Protein AF-A0A661MV92-F1 (afdb_monomer)

Sequence (124 aa):
MSAIFQAICKQPRMYVQDASYAAVSAFIYGYDLALDGGPLVGFWEWLIVREMEETNLPWWLLLRRQVHEDTDLSTVPTVEQDRELVAALGAALKSYGDARGAHGLDRIYYEYHCWRHALQESSA

Solvent-accessible surface area (backbone atoms only — not comparable to full-atom values): 7118 Å² total; per-residue (Å²): 99,62,68,64,57,51,47,36,44,74,44,32,70,82,77,34,95,52,64,41,37,68,50,51,50,51,51,53,52,52,55,25,55,76,52,78,33,61,82,53,66,62,50,53,48,50,51,34,60,74,68,72,54,93,71,89,62,55,57,73,58,45,53,49,43,73,77,36,74,94,58,68,81,86,58,82,72,50,76,66,52,19,52,52,49,28,48,49,49,32,52,50,52,48,52,50,24,52,49,40,70,75,54,40,66,66,49,42,53,47,52,33,52,52,54,56,50,52,54,54,65,76,73,110

Structure (mmCIF, N/CA/C/O backbone):
data_AF-A0A661MV92-F1
#
_entry.id   AF-A0A661MV92-F1
#
loop_
_atom_site.group_PDB
_atom_site.id
_atom_site.type_symbol
_atom_site.label_atom_id
_atom_site.label_alt_id
_atom_site.label_comp_id
_atom_site.label_asym_id
_atom_site.label_entity_id
_atom_site.label_seq_id
_atom_site.pdbx_PDB_ins_code
_atom_site.Cartn_x
_atom_site.Cartn_y
_atom_site.Cartn_z
_atom_site.occupancy
_atom_site.B_iso_or_equiv
_atom_site.auth_seq_id
_atom_site.auth_comp_id
_atom_site.auth_asym_id
_atom_site.auth_atom_id
_atom_site.pdbx_PDB_model_num
ATOM 1 N N . MET A 1 1 ? -4.742 -5.077 -11.379 1.00 74.31 1 MET A N 1
ATOM 2 C CA . MET A 1 1 ? -4.795 -5.136 -9.898 1.00 74.31 1 MET A CA 1
ATOM 3 C C . MET A 1 1 ? -5.782 -6.204 -9.464 1.00 74.31 1 MET A C 1
ATOM 5 O O . MET A 1 1 ? -6.796 -6.346 -10.138 1.00 74.31 1 MET A O 1
ATOM 9 N N . SER A 1 2 ? -5.517 -6.938 -8.379 1.00 78.56 2 SER A N 1
ATOM 10 C CA . SER A 1 2 ? -6.465 -7.946 -7.887 1.00 78.56 2 SER A CA 1
ATOM 11 C C . SER A 1 2 ? -7.785 -7.293 -7.466 1.00 78.56 2 SER A C 1
ATOM 13 O O . SER A 1 2 ? -7.793 -6.359 -6.661 1.00 78.56 2 SER A O 1
ATOM 15 N N . ALA A 1 3 ? -8.908 -7.784 -7.997 1.00 86.06 3 ALA A N 1
ATOM 16 C CA . ALA A 1 3 ? -10.239 -7.269 -7.670 1.00 86.06 3 ALA A CA 1
ATOM 17 C C . ALA A 1 3 ? -10.555 -7.387 -6.167 1.00 86.06 3 ALA A C 1
ATOM 19 O O . ALA A 1 3 ? -11.291 -6.560 -5.629 1.00 86.06 3 ALA A O 1
ATOM 20 N N . ILE A 1 4 ? -9.941 -8.360 -5.480 1.00 90.19 4 ILE A N 1
ATOM 21 C CA . ILE A 1 4 ? -10.124 -8.576 -4.042 1.00 90.19 4 ILE A CA 1
ATOM 22 C C . ILE A 1 4 ? -9.629 -7.387 -3.212 1.00 90.19 4 ILE A C 1
ATOM 24 O O . ILE A 1 4 ? -10.285 -7.006 -2.249 1.00 90.19 4 ILE A O 1
ATOM 28 N N . PHE A 1 5 ? -8.536 -6.738 -3.625 1.00 92.94 5 PHE A N 1
ATOM 29 C CA . PHE A 1 5 ? -7.964 -5.597 -2.909 1.00 92.94 5 PHE A CA 1
ATOM 30 C C . PHE A 1 5 ? -8.867 -4.366 -2.988 1.00 92.94 5 PHE A C 1
ATOM 32 O O . PHE A 1 5 ? -9.070 -3.655 -2.011 1.00 92.94 5 PHE A O 1
ATOM 39 N N . GLN A 1 6 ? -9.492 -4.148 -4.143 1.00 92.56 6 GLN A N 1
ATOM 40 C CA . GLN A 1 6 ? -10.488 -3.089 -4.288 1.00 92.56 6 GLN A CA 1
ATOM 41 C C . GLN A 1 6 ? -11.757 -3.396 -3.487 1.00 92.56 6 GLN A C 1
ATOM 43 O O . GLN A 1 6 ? -12.369 -2.490 -2.922 1.00 92.56 6 GLN A O 1
ATOM 48 N N . ALA A 1 7 ? -12.161 -4.665 -3.427 1.00 94.00 7 ALA A N 1
ATOM 49 C CA . ALA A 1 7 ? -13.349 -5.071 -2.693 1.00 94.00 7 ALA A CA 1
ATOM 50 C C . ALA A 1 7 ? -13.169 -4.933 -1.173 1.00 94.00 7 ALA A C 1
ATOM 52 O O . ALA A 1 7 ? -14.064 -4.398 -0.516 1.00 94.00 7 ALA A O 1
ATOM 53 N N . ILE A 1 8 ? -12.013 -5.328 -0.623 1.00 95.69 8 ILE A N 1
ATOM 54 C CA . ILE A 1 8 ? -11.733 -5.166 0.809 1.00 95.69 8 ILE A CA 1
ATOM 55 C C . ILE A 1 8 ? -11.636 -3.693 1.210 1.00 95.69 8 ILE A C 1
ATOM 57 O O . ILE A 1 8 ? -12.210 -3.329 2.227 1.00 95.69 8 ILE A O 1
ATOM 61 N N . CYS A 1 9 ? -11.028 -2.816 0.404 1.00 96.12 9 CYS A N 1
ATOM 62 C CA . CYS A 1 9 ? -11.003 -1.382 0.719 1.00 96.12 9 CYS A CA 1
ATOM 63 C C . CYS A 1 9 ? -12.403 -0.743 0.675 1.00 96.12 9 CYS A C 1
ATOM 65 O O . CYS A 1 9 ? -12.679 0.191 1.421 1.00 96.12 9 CYS A O 1
ATOM 67 N N . LYS A 1 10 ? -13.310 -1.243 -0.175 1.00 95.38 10 LYS A N 1
ATOM 68 C CA . LYS A 1 10 ? -14.694 -0.742 -0.254 1.00 95.38 10 LYS A CA 1
ATOM 69 C C . LYS A 1 10 ? -15.584 -1.256 0.874 1.00 95.38 10 LYS A C 1
ATOM 71 O O . LYS A 1 10 ? -16.461 -0.528 1.332 1.00 95.38 10 LYS A O 1
ATOM 76 N N . GLN A 1 11 ? -15.415 -2.513 1.280 1.00 95.31 11 GLN A N 1
ATOM 77 C CA . GLN A 1 11 ? -16.250 -3.160 2.295 1.00 95.31 11 GLN A CA 1
ATOM 78 C C . GLN A 1 11 ? -15.405 -4.034 3.242 1.00 95.31 11 GLN A C 1
ATOM 80 O O . GLN A 1 11 ? -15.546 -5.260 3.226 1.00 95.31 11 GLN A O 1
ATOM 85 N N . PRO A 1 12 ? -14.562 -3.433 4.108 1.00 95.50 12 PRO A N 1
ATOM 86 C CA . PRO A 1 12 ? -13.608 -4.180 4.935 1.00 95.50 12 PRO A CA 1
ATOM 87 C C . PRO A 1 12 ? -14.256 -5.265 5.792 1.00 95.50 12 PRO A C 1
ATOM 89 O O . PRO A 1 12 ? -13.766 -6.389 5.851 1.00 95.50 12 PRO A O 1
ATOM 92 N N . ARG A 1 13 ? -15.423 -4.963 6.378 1.00 95.38 13 ARG A N 1
ATOM 93 C CA . ARG A 1 13 ? -16.146 -5.858 7.299 1.00 95.38 13 ARG A CA 1
ATOM 94 C C . ARG A 1 13 ? -16.619 -7.177 6.681 1.00 95.38 13 ARG A C 1
ATOM 96 O O . ARG A 1 13 ? 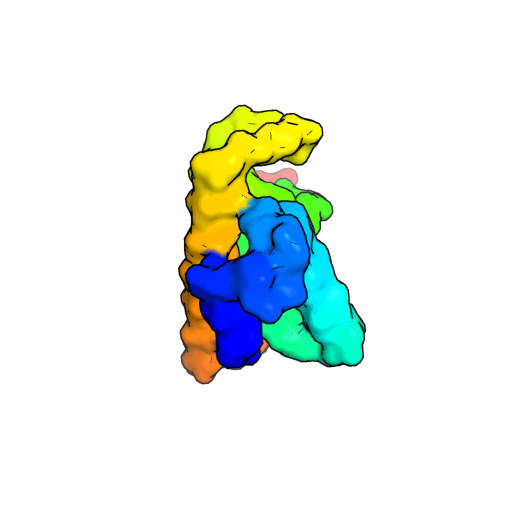-17.025 -8.062 7.425 1.00 95.38 13 ARG A O 1
ATOM 103 N N . MET A 1 14 ? -16.592 -7.321 5.354 1.00 95.69 14 MET A N 1
ATOM 104 C CA . MET A 1 14 ? -16.871 -8.610 4.706 1.00 95.69 14 MET A CA 1
ATOM 105 C C . MET A 1 14 ? -15.664 -9.556 4.692 1.00 95.69 14 MET A C 1
ATOM 107 O O . MET A 1 14 ? -15.843 -10.754 4.500 1.00 95.69 14 MET A O 1
ATOM 111 N N . TYR A 1 15 ? -14.452 -9.027 4.863 1.00 94.88 15 TYR A N 1
ATOM 112 C CA . TYR A 1 15 ? -13.197 -9.772 4.719 1.00 94.88 15 TYR A CA 1
ATOM 113 C C . TYR A 1 15 ? -12.420 -9.855 6.033 1.00 94.88 15 TYR A C 1
ATOM 115 O O . TYR A 1 15 ? -11.752 -10.852 6.292 1.00 94.88 15 TYR A O 1
ATOM 123 N N . VAL A 1 16 ? -12.512 -8.815 6.863 1.00 95.75 16 VAL A N 1
ATOM 124 C CA . VAL A 1 16 ? -11.818 -8.698 8.146 1.00 95.75 16 VAL A CA 1
ATOM 125 C C . VAL A 1 16 ? -12.797 -8.304 9.248 1.00 95.75 16 VAL A C 1
ATOM 127 O O . VAL A 1 16 ? -13.736 -7.539 9.030 1.00 95.75 16 VAL A O 1
ATOM 130 N N . GLN A 1 17 ? -12.589 -8.848 10.448 1.00 93.12 17 GLN A N 1
ATOM 131 C C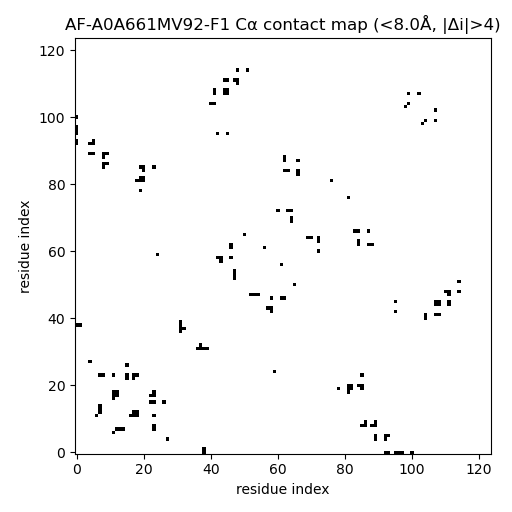A . GLN A 1 17 ? -13.448 -8.575 11.605 1.00 93.12 17 GLN A CA 1
ATOM 132 C C . GLN A 1 17 ? -13.296 -7.129 12.100 1.00 93.12 17 GLN A C 1
ATOM 134 O O . GLN A 1 17 ? -14.282 -6.489 12.476 1.00 93.12 17 GLN A O 1
ATOM 139 N N . ASP A 1 18 ? -12.064 -6.623 12.075 1.00 93.69 18 ASP A N 1
ATOM 140 C CA . ASP A 1 18 ? -11.728 -5.234 12.352 1.00 93.69 18 ASP A CA 1
ATOM 141 C C . ASP A 1 18 ? -11.526 -4.483 11.030 1.00 93.69 18 ASP A C 1
ATOM 143 O O . ASP A 1 18 ? -10.779 -4.929 10.164 1.00 93.69 18 ASP A O 1
ATOM 147 N N . ALA A 1 19 ? -12.221 -3.357 10.871 1.00 94.38 19 ALA A N 1
ATOM 148 C CA . ALA A 1 19 ? -12.164 -2.523 9.673 1.00 94.38 19 ALA A CA 1
ATOM 149 C C . ALA A 1 19 ? -11.092 -1.423 9.760 1.00 94.38 19 ALA A C 1
ATOM 151 O O . ALA A 1 19 ? -11.104 -0.515 8.929 1.00 94.38 19 ALA A O 1
ATOM 152 N N . SER A 1 20 ? -10.213 -1.486 10.764 1.00 96.44 20 SER A N 1
ATOM 153 C CA . SER A 1 20 ? -9.074 -0.582 10.901 1.00 96.44 20 SER A CA 1
ATOM 154 C C . SER A 1 20 ? -8.119 -0.682 9.713 1.00 96.44 20 SER A C 1
ATOM 156 O O . SER A 1 20 ? -8.000 -1.717 9.044 1.00 96.44 20 SER A O 1
ATOM 158 N N . TYR A 1 21 ? -7.382 0.399 9.469 1.00 96.88 21 TYR A N 1
ATOM 159 C CA . TYR A 1 21 ? -6.373 0.436 8.421 1.00 96.88 21 TYR A CA 1
ATOM 160 C C . TYR A 1 21 ? -5.283 -0.618 8.639 1.00 96.88 21 TYR A C 1
ATOM 162 O O . TYR A 1 21 ? -4.827 -1.252 7.684 1.00 96.88 21 TYR A O 1
ATOM 170 N N . ALA A 1 22 ? -4.907 -0.849 9.899 1.00 95.88 22 ALA A N 1
ATOM 171 C CA . ALA A 1 22 ? -3.945 -1.877 10.272 1.00 95.88 22 ALA A CA 1
ATOM 172 C C . ALA A 1 22 ? -4.429 -3.280 9.871 1.00 95.88 22 ALA A C 1
ATOM 174 O O . ALA A 1 22 ? -3.682 -4.020 9.228 1.00 95.88 22 ALA A O 1
ATOM 175 N N . ALA A 1 23 ? -5.681 -3.631 10.183 1.00 96.88 23 ALA A N 1
ATOM 176 C CA . ALA A 1 23 ? -6.246 -4.937 9.851 1.00 96.88 23 ALA A CA 1
ATOM 177 C C . ALA A 1 23 ? -6.366 -5.155 8.332 1.00 96.88 23 ALA A C 1
ATOM 179 O O . ALA A 1 23 ? -5.988 -6.213 7.824 1.00 96.88 23 ALA A O 1
ATOM 180 N N . VAL A 1 24 ? -6.829 -4.142 7.590 1.00 97.44 24 VAL A N 1
ATOM 181 C CA . VAL A 1 24 ? -6.932 -4.204 6.121 1.00 97.44 24 VAL A CA 1
ATOM 182 C C . VAL A 1 24 ? -5.551 -4.329 5.472 1.00 97.44 24 VAL A C 1
ATOM 184 O O . VAL A 1 24 ? -5.358 -5.176 4.598 1.00 97.44 24 VAL A O 1
ATOM 187 N N . SER A 1 25 ? -4.577 -3.531 5.916 1.00 96.94 25 SER A N 1
ATOM 188 C CA . SER A 1 25 ? -3.212 -3.569 5.380 1.00 96.94 25 SER A CA 1
ATOM 189 C C . SER A 1 25 ? -2.531 -4.904 5.668 1.00 96.94 25 SER A C 1
ATOM 191 O O . SER A 1 25 ? -1.909 -5.474 4.775 1.00 96.94 25 SER A O 1
ATOM 193 N N . ALA A 1 26 ? -2.703 -5.441 6.880 1.00 96.12 26 ALA A N 1
ATOM 194 C CA . ALA A 1 26 ? -2.177 -6.7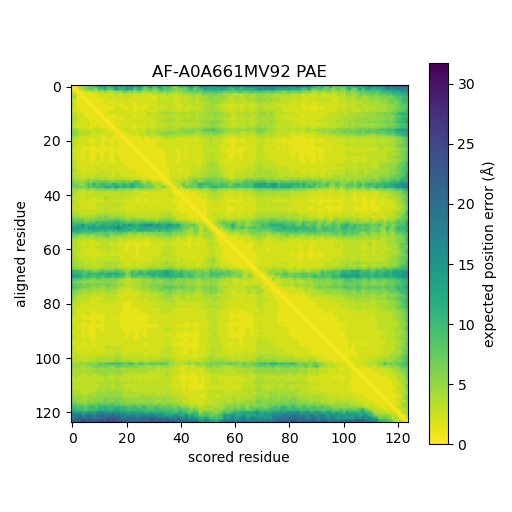49 7.258 1.00 96.12 26 ALA A CA 1
ATOM 195 C C . ALA A 1 26 ? -2.787 -7.879 6.416 1.00 96.12 26 ALA A C 1
ATOM 197 O O . ALA A 1 26 ? -2.058 -8.758 5.960 1.00 96.12 26 ALA A O 1
ATOM 198 N N . PHE A 1 27 ? -4.100 -7.838 6.156 1.00 95.81 27 PHE A N 1
ATOM 199 C CA . PHE A 1 27 ? -4.757 -8.809 5.279 1.00 95.81 27 PHE A CA 1
ATOM 200 C C . PHE A 1 27 ? -4.181 -8.768 3.861 1.00 95.81 27 PHE A C 1
ATOM 202 O O . PHE A 1 27 ? -3.816 -9.805 3.310 1.00 95.81 27 PHE A O 1
ATOM 209 N N . ILE A 1 28 ? -4.077 -7.573 3.274 1.00 95.94 28 ILE A N 1
ATOM 210 C CA . ILE A 1 28 ? -3.551 -7.389 1.916 1.00 95.94 28 ILE A CA 1
ATOM 211 C C . ILE A 1 28 ? -2.093 -7.846 1.839 1.00 95.94 28 ILE A C 1
ATOM 213 O O . ILE A 1 28 ? -1.740 -8.585 0.924 1.00 95.94 28 ILE A O 1
ATOM 217 N N . TYR A 1 29 ? -1.265 -7.454 2.810 1.00 94.62 29 TYR A N 1
ATOM 218 C CA . TYR A 1 29 ? 0.138 -7.850 2.871 1.00 94.62 29 TYR A CA 1
ATOM 219 C C . TYR A 1 29 ? 0.304 -9.366 3.021 1.00 94.62 29 TYR A C 1
ATOM 221 O O . TYR A 1 29 ? 1.096 -9.968 2.305 1.00 94.62 29 TYR A O 1
ATOM 229 N N . GLY A 1 30 ? -0.477 -10.003 3.898 1.00 94.25 30 GLY A N 1
ATOM 230 C CA . GLY A 1 30 ? -0.452 -11.456 4.067 1.00 94.25 30 GLY A CA 1
ATOM 231 C C . GLY A 1 30 ? -0.910 -12.204 2.813 1.00 94.25 30 GLY A C 1
ATOM 232 O O . GLY A 1 30 ? -0.301 -13.203 2.437 1.00 94.25 30 GLY A O 1
ATOM 233 N N . TYR A 1 31 ? -1.946 -11.702 2.135 1.00 93.12 31 TYR A N 1
ATOM 234 C CA . TYR A 1 31 ? -2.413 -12.257 0.864 1.00 93.12 31 TYR A CA 1
ATOM 235 C C . TYR A 1 31 ? -1.347 -12.142 -0.231 1.00 93.12 31 TYR A C 1
ATOM 237 O O . TYR A 1 31 ? -1.122 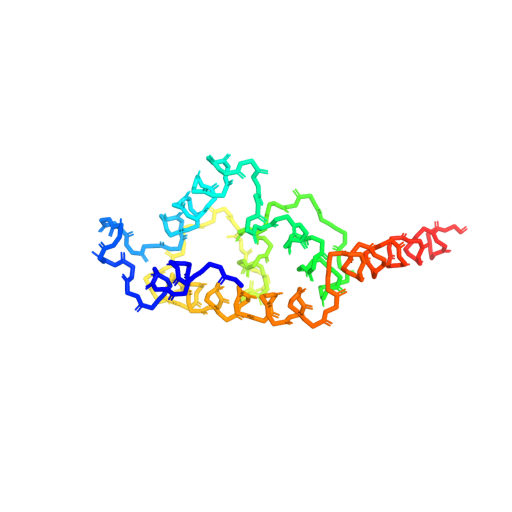-13.088 -0.979 1.00 93.12 31 TYR A O 1
ATOM 245 N N . ASP A 1 32 ? -0.689 -10.988 -0.323 1.00 92.81 32 ASP A N 1
ATOM 246 C CA . ASP A 1 32 ? 0.390 -10.746 -1.276 1.00 92.81 32 ASP A CA 1
ATOM 247 C C . ASP A 1 32 ? 1.601 -11.648 -1.006 1.00 92.81 32 ASP A C 1
ATOM 249 O O . ASP A 1 32 ? 2.100 -12.302 -1.920 1.00 92.81 32 ASP A O 1
ATOM 253 N N . LEU A 1 33 ? 2.000 -11.780 0.262 1.00 91.19 33 LEU A N 1
ATOM 254 C CA . LEU A 1 33 ? 3.078 -12.671 0.686 1.00 91.19 33 LEU A CA 1
ATOM 255 C C . LEU A 1 33 ? 2.777 -14.139 0.354 1.00 91.19 33 LEU A C 1
ATOM 257 O O . LEU A 1 33 ? 3.659 -14.853 -0.109 1.00 91.19 33 LEU A O 1
ATOM 261 N N . ALA A 1 34 ? 1.531 -14.584 0.538 1.00 92.19 34 ALA A N 1
ATOM 262 C CA . ALA A 1 34 ? 1.107 -15.940 0.185 1.00 92.19 34 ALA A CA 1
ATOM 263 C C . ALA A 1 34 ? 1.149 -16.224 -1.332 1.00 92.19 34 ALA A C 1
ATOM 265 O O . ALA A 1 34 ? 1.079 -17.383 -1.737 1.00 92.19 34 ALA A O 1
ATOM 266 N N . LEU A 1 35 ? 1.251 -15.181 -2.162 1.00 90.19 35 LEU A N 1
ATOM 267 C CA . LEU A 1 35 ? 1.390 -15.257 -3.617 1.00 90.19 35 LEU A CA 1
ATOM 268 C C . LEU A 1 35 ? 2.803 -14.882 -4.094 1.00 90.19 35 LEU A C 1
ATOM 270 O O . LEU A 1 35 ? 2.960 -14.450 -5.238 1.00 90.19 35 LEU A O 1
ATOM 274 N N . ASP A 1 36 ? 3.809 -14.989 -3.222 1.00 87.19 36 ASP A N 1
ATOM 275 C CA . ASP A 1 36 ? 5.197 -14.597 -3.495 1.00 87.19 36 ASP A CA 1
ATOM 276 C C . ASP A 1 36 ? 5.317 -13.147 -4.018 1.00 87.19 36 ASP A C 1
ATOM 278 O O . ASP A 1 36 ? 6.070 -12.840 -4.943 1.00 87.19 36 ASP A O 1
ATOM 282 N N . GLY A 1 37 ? 4.528 -12.235 -3.439 1.00 75.88 37 GLY A N 1
ATOM 283 C CA . GLY A 1 37 ? 4.534 -10.799 -3.733 1.00 75.88 37 GLY A CA 1
ATOM 284 C C . GLY A 1 37 ? 3.741 -10.374 -4.976 1.00 75.88 37 GLY A C 1
ATOM 285 O O . GLY A 1 37 ? 3.646 -9.184 -5.270 1.00 75.88 37 GLY A O 1
ATOM 286 N N . GLY A 1 38 ? 3.195 -11.322 -5.749 1.00 85.81 38 GLY A N 1
ATOM 287 C CA . GLY A 1 38 ? 2.732 -11.116 -7.129 1.00 85.81 38 GLY A CA 1
ATOM 288 C C . GLY A 1 38 ? 1.956 -9.810 -7.404 1.00 85.81 38 GLY A C 1
ATOM 289 O O . GLY A 1 38 ? 2.382 -9.011 -8.257 1.00 85.81 38 GLY A O 1
ATOM 290 N N . PRO A 1 39 ? 0.806 -9.573 -6.746 1.00 86.88 39 PRO A N 1
ATOM 291 C CA . PRO A 1 39 ? -0.012 -8.379 -6.960 1.00 86.88 39 PRO A CA 1
ATOM 292 C C . PRO A 1 39 ? 0.628 -7.039 -6.566 1.00 86.88 39 PRO A C 1
ATOM 294 O O . PRO A 1 39 ? 0.309 -6.043 -7.220 1.00 86.88 39 PRO A O 1
ATOM 297 N N . LEU A 1 40 ? 1.500 -6.994 -5.553 1.00 94.00 40 LEU A N 1
ATOM 298 C CA . LEU A 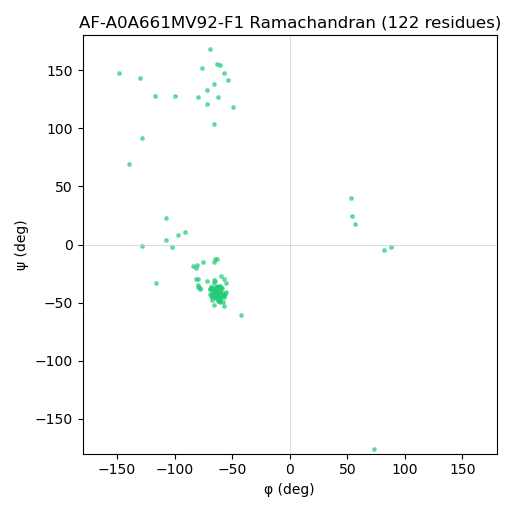1 40 ? 2.131 -5.762 -5.059 1.00 94.00 40 LEU A CA 1
ATOM 299 C C . LEU A 1 40 ? 3.620 -5.619 -5.407 1.00 94.00 40 LEU A C 1
ATOM 301 O O . LEU A 1 40 ? 4.218 -4.620 -5.012 1.00 94.00 40 LEU A O 1
ATOM 305 N N . VAL A 1 41 ? 4.223 -6.533 -6.178 1.00 94.38 41 VAL A N 1
ATOM 306 C CA . VAL A 1 41 ? 5.597 -6.361 -6.700 1.00 94.38 41 VAL A CA 1
ATOM 307 C C . VAL A 1 41 ? 5.757 -4.981 -7.351 1.00 94.38 41 VAL A C 1
ATOM 309 O O . VAL A 1 41 ? 5.089 -4.695 -8.340 1.00 94.38 41 VAL A O 1
ATOM 312 N N . GLY A 1 42 ? 6.639 -4.122 -6.839 1.00 94.19 42 GLY A N 1
ATOM 313 C CA . GLY A 1 42 ? 6.850 -2.769 -7.373 1.00 94.19 42 GLY A CA 1
ATOM 314 C C . GLY A 1 42 ? 5.933 -1.686 -6.782 1.00 94.19 42 GLY A C 1
ATOM 315 O O . GLY A 1 42 ? 6.027 -0.526 -7.174 1.00 94.19 42 GLY A O 1
ATOM 316 N N . PHE A 1 43 ? 5.006 -2.027 -5.879 1.00 95.31 43 PHE A N 1
ATOM 317 C CA . PHE A 1 43 ? 4.081 -1.049 -5.292 1.00 95.31 43 PHE A CA 1
ATOM 318 C C . PHE A 1 43 ? 4.797 -0.041 -4.389 1.00 95.31 43 PHE A C 1
ATOM 320 O O . PHE A 1 43 ? 4.465 1.142 -4.399 1.00 95.31 43 PHE A O 1
ATOM 327 N N . TRP A 1 44 ? 5.789 -0.498 -3.623 1.00 94.44 44 TRP A N 1
ATOM 328 C CA . TRP A 1 44 ? 6.558 0.364 -2.728 1.00 94.44 44 TRP A CA 1
ATOM 329 C C . TRP A 1 44 ? 7.413 1.364 -3.512 1.00 94.44 44 TRP A C 1
ATOM 331 O O . TRP A 1 44 ? 7.375 2.558 -3.230 1.00 94.44 44 TRP A O 1
ATOM 341 N N . GLU A 1 45 ? 8.099 0.902 -4.555 1.00 94.69 45 GLU A N 1
ATOM 342 C CA . GLU A 1 45 ? 8.886 1.731 -5.468 1.00 94.69 45 GLU A CA 1
ATOM 343 C C . GLU A 1 45 ? 8.000 2.779 -6.146 1.00 94.69 45 GLU A C 1
ATOM 345 O O . GLU A 1 45 ? 8.352 3.957 -6.211 1.00 94.69 45 GLU A O 1
ATOM 350 N N . TRP A 1 46 ? 6.810 2.361 -6.586 1.00 95.12 46 TRP A N 1
ATOM 351 C CA . TRP A 1 46 ? 5.816 3.256 -7.166 1.00 95.12 46 TRP A CA 1
ATOM 352 C C . TRP A 1 46 ? 5.315 4.317 -6.173 1.00 95.12 46 TRP A C 1
ATOM 354 O O . TRP A 1 46 ? 5.096 5.460 -6.573 1.00 95.12 46 TRP A O 1
ATOM 364 N N . LEU A 1 47 ? 5.143 3.976 -4.890 1.00 94.06 47 LEU A N 1
ATOM 365 C CA . LEU A 1 47 ? 4.776 4.952 -3.858 1.00 94.06 47 LEU A CA 1
ATOM 366 C C . LEU A 1 47 ? 5.911 5.947 -3.590 1.00 94.06 47 LEU A C 1
ATOM 368 O O . LEU A 1 47 ? 5.654 7.145 -3.515 1.00 94.06 47 LEU A O 1
ATOM 372 N N . ILE A 1 48 ? 7.154 5.477 -3.482 1.00 91.69 48 ILE A N 1
ATOM 373 C CA . ILE A 1 48 ? 8.306 6.324 -3.139 1.00 91.69 48 ILE A CA 1
ATOM 374 C C . ILE A 1 48 ? 8.604 7.378 -4.192 1.00 91.69 48 ILE A C 1
ATOM 376 O O . ILE A 1 48 ? 8.807 8.539 -3.847 1.00 91.69 48 ILE A O 1
ATOM 380 N N . VAL A 1 49 ? 8.608 7.001 -5.473 1.00 90.88 49 VAL A N 1
ATOM 381 C CA . VAL A 1 49 ? 8.906 7.947 -6.562 1.00 90.88 49 VAL A CA 1
ATOM 382 C C . VAL A 1 49 ? 7.949 9.143 -6.540 1.00 90.88 49 VAL A C 1
ATOM 384 O O . VAL A 1 49 ? 8.323 10.245 -6.932 1.00 90.88 49 VAL A O 1
ATOM 387 N N . ARG A 1 50 ? 6.722 8.941 -6.053 1.00 84.94 50 ARG A N 1
ATOM 388 C CA . ARG A 1 50 ? 5.697 9.986 -5.967 1.00 84.94 50 ARG A CA 1
ATOM 389 C C . ARG A 1 50 ? 5.886 10.918 -4.773 1.00 84.94 50 ARG A C 1
ATOM 391 O O . ARG A 1 50 ? 5.533 12.084 -4.892 1.00 84.94 50 ARG A O 1
ATOM 398 N N . GLU A 1 51 ? 6.465 10.429 -3.681 1.00 79.19 51 GLU A N 1
ATOM 399 C CA . GLU A 1 51 ? 6.826 11.254 -2.516 1.00 79.19 51 GLU A CA 1
ATOM 400 C C . GLU A 1 51 ? 8.172 11.945 -2.677 1.00 79.19 51 GLU A C 1
ATOM 402 O O . GLU A 1 51 ? 8.471 12.893 -1.961 1.00 79.19 51 GLU A O 1
ATOM 407 N N . MET A 1 52 ? 9.000 11.457 -3.603 1.00 77.44 52 MET A N 1
ATOM 408 C CA . MET A 1 52 ? 10.377 11.905 -3.791 1.00 77.44 52 MET A CA 1
ATOM 409 C C . MET A 1 52 ? 11.223 11.843 -2.508 1.00 77.44 52 MET A C 1
ATOM 411 O O . MET A 1 52 ? 12.229 12.540 -2.401 1.00 77.44 52 MET A O 1
ATOM 415 N N . GLU A 1 53 ? 10.858 10.984 -1.555 1.00 76.56 53 GLU A N 1
ATOM 416 C CA . GLU A 1 53 ? 11.500 10.910 -0.245 1.00 76.56 53 GLU A CA 1
ATOM 417 C C . GLU A 1 53 ? 12.171 9.550 -0.032 1.00 76.56 53 GLU A C 1
ATOM 419 O O . GLU A 1 53 ? 11.548 8.495 -0.184 1.00 76.56 53 GLU A O 1
ATOM 424 N N . GLU A 1 54 ? 13.452 9.566 0.344 1.00 79.44 54 GLU A N 1
ATOM 425 C CA . GLU A 1 54 ? 14.140 8.349 0.760 1.00 79.44 54 GLU A CA 1
ATOM 426 C C . GLU A 1 54 ? 13.632 7.912 2.132 1.00 79.44 54 GLU A C 1
ATOM 428 O O . GLU A 1 54 ? 13.714 8.637 3.121 1.00 79.44 54 GLU A O 1
ATOM 433 N N . THR A 1 55 ? 13.085 6.703 2.191 1.00 86.12 55 THR A N 1
ATOM 434 C CA . THR A 1 55 ? 12.541 6.152 3.424 1.00 86.1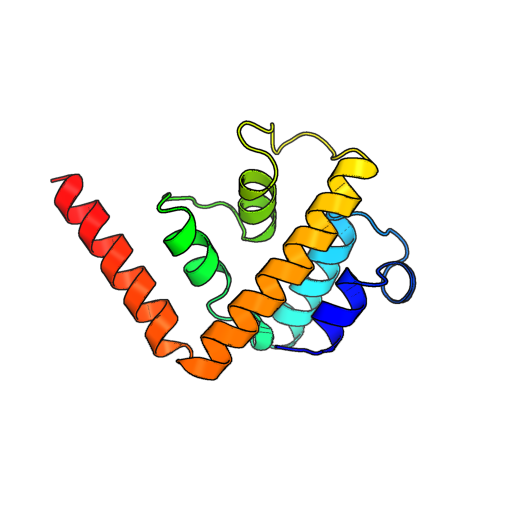2 55 THR A CA 1
ATOM 435 C C . THR A 1 55 ? 12.702 4.640 3.456 1.00 86.12 55 THR A C 1
ATOM 437 O O . THR A 1 55 ? 12.652 3.971 2.427 1.00 86.12 55 THR A O 1
ATOM 440 N N . ASN A 1 56 ? 12.899 4.087 4.651 1.00 86.81 56 ASN A N 1
ATOM 441 C CA . ASN A 1 56 ? 12.876 2.645 4.904 1.00 86.81 56 ASN A CA 1
ATOM 442 C C . ASN A 1 56 ? 11.510 2.175 5.430 1.00 86.81 56 ASN A C 1
ATOM 444 O O . ASN A 1 56 ? 11.373 1.028 5.861 1.00 86.81 56 ASN A O 1
ATOM 448 N N . LEU A 1 57 ? 10.509 3.060 5.433 1.00 91.38 57 LEU A N 1
ATOM 449 C CA . LEU A 1 57 ? 9.179 2.727 5.909 1.00 91.38 57 LEU A CA 1
ATOM 450 C C . LEU A 1 57 ? 8.533 1.674 4.998 1.00 91.38 57 LEU A C 1
ATOM 452 O O . LEU A 1 57 ? 8.608 1.781 3.768 1.00 91.38 57 LEU A O 1
ATOM 456 N N . PRO A 1 58 ? 7.841 0.676 5.572 1.00 92.31 58 PRO A N 1
ATOM 457 C CA . PRO A 1 58 ? 7.010 -0.221 4.786 1.00 92.31 58 PRO A CA 1
ATOM 458 C C . PRO A 1 58 ? 5.870 0.561 4.123 1.00 92.31 58 PRO A C 1
ATOM 460 O O . PRO A 1 58 ? 5.435 1.598 4.632 1.00 92.31 58 PRO A O 1
ATOM 463 N N . TRP A 1 59 ? 5.342 0.043 3.009 1.00 94.19 59 TRP A N 1
ATOM 464 C CA . TRP A 1 59 ? 4.372 0.769 2.177 1.00 94.19 59 TRP A CA 1
ATOM 465 C C . TRP A 1 59 ? 3.136 1.249 2.954 1.00 94.19 59 TRP A C 1
ATOM 467 O O . TRP A 1 59 ? 2.618 2.325 2.669 1.00 94.19 59 TRP A O 1
ATOM 477 N N . TRP A 1 60 ? 2.679 0.499 3.963 1.00 94.25 60 TRP A N 1
ATOM 478 C CA . TRP A 1 60 ? 1.507 0.882 4.756 1.00 94.25 60 TRP A CA 1
ATOM 479 C C . TRP A 1 60 ? 1.784 2.066 5.691 1.00 94.25 60 TRP A C 1
ATOM 481 O O . TRP A 1 60 ? 0.884 2.864 5.945 1.00 94.25 60 TRP A O 1
ATOM 491 N N . LEU A 1 61 ? 3.015 2.222 6.189 1.00 93.31 61 LEU A N 1
ATOM 492 C CA . LEU A 1 61 ? 3.402 3.409 6.957 1.00 93.31 61 LEU A CA 1
ATOM 493 C C . LEU A 1 61 ? 3.703 4.592 6.042 1.00 93.31 61 LEU A C 1
ATOM 495 O O . LEU A 1 61 ? 3.336 5.714 6.380 1.00 93.31 61 LEU A O 1
ATOM 499 N N . LEU A 1 62 ? 4.297 4.332 4.874 1.00 92.50 62 LEU A N 1
ATOM 500 C CA . LEU A 1 62 ? 4.502 5.354 3.854 1.00 92.50 62 LEU A CA 1
ATOM 501 C C . LEU A 1 62 ? 3.163 5.983 3.457 1.00 92.50 62 LEU A C 1
ATOM 503 O O . LEU A 1 62 ? 3.004 7.187 3.599 1.00 92.50 62 LEU A O 1
ATOM 507 N N . LEU A 1 63 ? 2.166 5.173 3.091 1.00 93.31 63 LEU A N 1
ATOM 508 C CA . LEU A 1 63 ? 0.830 5.666 2.748 1.00 93.31 63 LEU A CA 1
ATOM 509 C C . LEU A 1 63 ? 0.178 6.444 3.903 1.00 93.31 63 LEU A C 1
ATOM 511 O O . LEU A 1 63 ? -0.470 7.459 3.671 1.00 93.31 63 LEU A O 1
ATOM 515 N N . ARG A 1 64 ? 0.368 6.016 5.157 1.00 93.12 64 ARG A N 1
ATOM 516 C CA . ARG A 1 64 ? -0.160 6.757 6.310 1.00 93.12 64 ARG A CA 1
ATOM 517 C C . ARG A 1 64 ? 0.435 8.160 6.412 1.00 93.12 64 ARG A C 1
ATOM 519 O O . ARG A 1 64 ? -0.306 9.107 6.658 1.00 93.12 64 ARG A O 1
ATOM 526 N N . ARG A 1 65 ? 1.743 8.284 6.190 1.00 91.12 65 ARG A N 1
ATOM 527 C CA . ARG A 1 65 ? 2.437 9.574 6.148 1.00 91.12 65 ARG A CA 1
ATOM 528 C C . ARG A 1 65 ? 1.952 10.455 4.990 1.00 91.12 65 ARG A C 1
ATOM 530 O O . ARG A 1 65 ? 1.816 11.652 5.184 1.00 91.12 65 ARG A O 1
ATOM 537 N N . GLN A 1 66 ? 1.630 9.868 3.833 1.00 89.31 66 GLN A N 1
ATOM 538 C CA . GLN A 1 66 ? 1.087 10.600 2.674 1.00 89.31 66 GLN A CA 1
ATOM 539 C C . GLN A 1 66 ? -0.284 11.222 2.950 1.00 89.31 66 GLN A C 1
ATOM 541 O O . GLN A 1 66 ? -0.594 12.309 2.473 1.00 89.31 66 GLN A O 1
ATOM 546 N N . VAL A 1 67 ? -1.139 10.499 3.675 1.00 91.75 67 VAL A N 1
ATOM 547 C CA . VAL A 1 67 ? -2.513 10.941 3.953 1.00 91.75 67 VAL A CA 1
ATOM 548 C C . VAL A 1 67 ? -2.544 11.968 5.082 1.00 91.75 67 VAL A C 1
ATOM 550 O O . VAL A 1 67 ? -3.358 12.890 5.055 1.00 91.75 67 VAL A O 1
ATOM 553 N N . HIS A 1 68 ? -1.659 11.820 6.066 1.00 88.62 68 HIS A N 1
ATOM 554 C CA . HIS A 1 68 ? -1.562 12.722 7.204 1.00 88.62 68 HIS A CA 1
ATOM 555 C C . HIS A 1 68 ? -0.118 13.201 7.377 1.00 88.62 68 HIS A C 1
ATOM 557 O O . HIS A 1 68 ? 0.676 12.571 8.083 1.00 88.62 68 HIS A O 1
ATOM 563 N N . GLU A 1 69 ? 0.198 14.330 6.743 1.00 79.12 69 GLU A N 1
ATOM 564 C CA . GLU A 1 69 ? 1.479 15.024 6.909 1.00 79.12 69 GLU A CA 1
ATOM 565 C C . GLU A 1 69 ? 1.745 15.301 8.404 1.00 79.12 69 GLU A C 1
ATOM 567 O O . GLU A 1 69 ? 0.815 15.548 9.176 1.00 79.12 6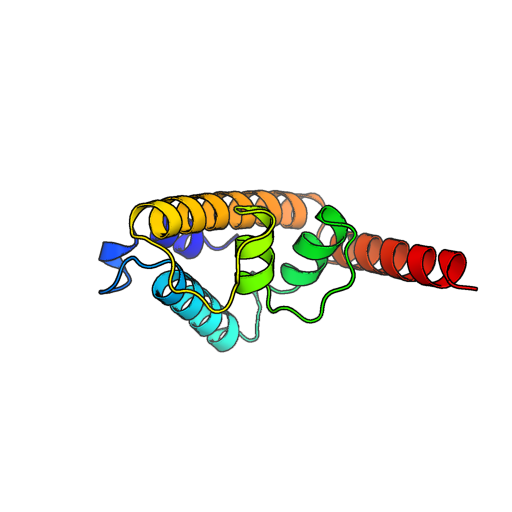9 GLU A O 1
ATOM 572 N N . ASP A 1 70 ? 3.004 15.167 8.833 1.00 79.06 70 ASP A N 1
ATOM 573 C CA . ASP A 1 70 ? 3.461 15.350 10.223 1.00 79.06 70 ASP A CA 1
ATOM 574 C C . ASP A 1 70 ? 2.781 14.473 11.298 1.00 79.06 70 ASP A C 1
ATOM 576 O O . ASP A 1 70 ? 2.876 14.741 12.499 1.00 79.06 70 ASP A O 1
ATOM 580 N N . THR A 1 71 ? 2.118 13.379 10.909 1.00 83.62 71 THR A N 1
ATOM 581 C CA . THR A 1 71 ? 1.559 12.427 11.879 1.00 83.62 71 THR A CA 1
ATOM 582 C C . THR A 1 71 ? 2.639 11.606 12.573 1.00 83.62 71 THR A C 1
ATOM 584 O O . THR A 1 71 ? 3.474 10.963 11.934 1.00 83.62 71 THR A O 1
ATOM 587 N N . ASP A 1 72 ? 2.540 11.515 13.901 1.00 88.06 72 ASP A N 1
ATOM 588 C CA . ASP A 1 72 ? 3.271 10.521 14.682 1.00 88.06 72 ASP A CA 1
ATOM 589 C C . ASP A 1 72 ? 2.777 9.109 14.327 1.00 88.06 72 ASP A C 1
ATOM 591 O O . ASP A 1 72 ? 1.706 8.658 14.751 1.00 88.06 72 ASP A O 1
ATOM 595 N N . LEU A 1 73 ? 3.587 8.398 13.541 1.00 88.75 73 LEU A N 1
ATOM 596 C CA . LEU A 1 73 ? 3.302 7.048 13.055 1.00 88.75 73 LEU A CA 1
ATOM 597 C C . LEU A 1 73 ? 3.228 5.996 14.173 1.00 88.75 73 LEU A C 1
ATOM 599 O O . LEU A 1 73 ? 2.753 4.888 13.913 1.00 88.75 73 LEU A O 1
ATOM 603 N N . SER A 1 74 ? 3.659 6.319 15.398 1.00 87.81 74 SER A N 1
ATOM 604 C CA . SER A 1 74 ? 3.542 5.430 16.560 1.00 87.81 74 SER A CA 1
ATOM 605 C C . SER A 1 74 ? 2.152 5.455 17.205 1.00 87.81 74 SER A C 1
ATOM 607 O O . SER A 1 74 ? 1.783 4.523 17.921 1.00 87.81 74 SER A O 1
ATOM 609 N N . THR A 1 75 ? 1.350 6.485 16.924 1.00 90.94 75 THR A N 1
ATOM 610 C CA . THR A 1 75 ? -0.005 6.616 17.474 1.00 90.94 75 THR A CA 1
ATOM 611 C C . THR A 1 75 ? -0.992 5.691 16.770 1.00 90.94 75 THR A C 1
ATOM 613 O O . THR A 1 75 ? -0.833 5.375 15.589 1.00 90.94 75 THR A O 1
ATOM 616 N N . VAL A 1 76 ? -2.044 5.271 17.472 1.00 90.06 76 VAL A N 1
ATOM 617 C CA . VAL A 1 76 ? -3.156 4.524 16.867 1.00 90.06 76 VAL A CA 1
ATOM 618 C C . VAL A 1 76 ? -4.081 5.517 16.150 1.00 90.06 76 VAL A C 1
ATOM 620 O O . VAL A 1 76 ? -4.493 6.487 16.791 1.00 90.06 76 VAL A O 1
ATOM 623 N N . PRO A 1 77 ? -4.410 5.313 14.858 1.00 92.94 77 PRO A N 1
ATOM 624 C CA . PRO A 1 77 ? -5.368 6.162 14.153 1.00 92.94 77 PRO A CA 1
ATOM 625 C C . PRO A 1 77 ? -6.737 6.196 14.845 1.00 92.94 77 PRO A C 1
ATOM 627 O O . PRO A 1 77 ? -7.182 5.205 15.428 1.00 92.94 77 PRO A O 1
ATOM 630 N N . THR A 1 78 ? -7.435 7.327 14.757 1.00 94.31 78 THR A N 1
ATOM 631 C CA . THR A 1 78 ? -8.858 7.390 15.119 1.00 94.31 78 THR A CA 1
ATOM 632 C C . THR A 1 78 ? -9.709 6.612 14.113 1.00 94.31 78 THR A C 1
ATOM 634 O O . THR A 1 78 ? -9.254 6.264 13.025 1.00 94.31 78 THR A O 1
ATOM 637 N N . VAL A 1 79 ? -10.983 6.374 14.436 1.00 93.81 79 VAL A N 1
ATOM 638 C CA . VAL A 1 79 ? -11.919 5.685 13.528 1.00 93.81 79 VAL A CA 1
ATOM 639 C C . VAL A 1 79 ? -12.093 6.451 12.211 1.00 93.81 79 VAL A C 1
ATOM 641 O O . VAL A 1 79 ? -12.248 5.849 11.149 1.00 93.81 79 VAL A O 1
ATOM 644 N N . GLU A 1 80 ? -12.079 7.780 12.269 1.00 94.06 80 GLU A N 1
ATOM 645 C CA . GLU A 1 80 ? -12.155 8.659 11.105 1.00 94.06 80 GLU A CA 1
ATOM 646 C C . GLU A 1 80 ? -10.889 8.541 10.250 1.00 94.06 80 GLU A C 1
ATOM 648 O O . GLU A 1 80 ? -10.997 8.291 9.050 1.00 94.06 80 GLU A O 1
ATOM 653 N N . GLN A 1 81 ? -9.708 8.608 10.874 1.00 94.44 81 GLN A N 1
ATOM 654 C CA . GLN A 1 81 ? -8.427 8.429 10.185 1.00 94.44 81 GLN A CA 1
ATOM 655 C C . GLN A 1 81 ? -8.313 7.035 9.561 1.00 94.44 81 GLN A C 1
ATOM 657 O O . GLN A 1 81 ? -7.898 6.907 8.416 1.00 94.44 81 GLN A O 1
ATOM 662 N N . ASP A 1 82 ? -8.748 5.983 10.257 1.00 95.81 82 ASP A N 1
ATOM 663 C CA . ASP A 1 82 ? -8.781 4.623 9.711 1.00 95.81 82 ASP A CA 1
ATOM 664 C C . ASP A 1 82 ? -9.613 4.548 8.424 1.00 95.81 82 ASP A C 1
ATOM 666 O O . ASP A 1 82 ? -9.194 3.935 7.441 1.00 95.81 82 ASP A O 1
ATOM 670 N N . ARG A 1 83 ? -10.785 5.195 8.393 1.00 95.31 83 ARG A N 1
ATOM 671 C CA . ARG A 1 83 ? -11.633 5.231 7.190 1.00 95.31 83 ARG A CA 1
ATOM 672 C C . ARG A 1 83 ? -10.955 5.968 6.041 1.00 95.31 83 ARG A C 1
ATOM 674 O O . ARG A 1 83 ? -11.019 5.494 4.906 1.00 95.31 83 ARG A O 1
ATOM 681 N N . GLU A 1 84 ? -10.321 7.100 6.325 1.00 96.38 84 GLU A N 1
ATOM 682 C CA . GLU A 1 84 ? -9.587 7.890 5.333 1.00 96.38 84 GLU A CA 1
ATOM 683 C C . GLU A 1 84 ? -8.398 7.107 4.769 1.00 96.38 84 GLU A C 1
ATOM 685 O O . GLU A 1 84 ? -8.244 7.008 3.552 1.00 96.38 84 GLU A O 1
ATOM 690 N N . LEU A 1 85 ? -7.624 6.453 5.635 1.00 97.06 85 LEU A N 1
ATOM 691 C CA . LEU A 1 85 ? -6.485 5.622 5.258 1.00 97.06 85 LEU A CA 1
ATOM 692 C C . LEU A 1 85 ? -6.903 4.408 4.419 1.00 97.06 85 LEU A C 1
ATOM 694 O O . LEU A 1 85 ? -6.264 4.103 3.412 1.00 97.06 85 LEU A O 1
ATOM 698 N N . VAL A 1 86 ? -7.999 3.729 4.770 1.00 97.75 86 VAL A N 1
ATOM 699 C CA . VAL A 1 86 ? -8.534 2.611 3.970 1.00 97.75 86 VAL A CA 1
ATOM 700 C C . VAL A 1 86 ? -9.013 3.088 2.594 1.00 97.75 86 VAL A C 1
ATOM 702 O O . VAL A 1 86 ? -8.774 2.411 1.588 1.00 97.75 86 VAL A O 1
ATOM 705 N N . ALA A 1 87 ? -9.653 4.258 2.519 1.00 96.81 87 ALA A N 1
ATOM 706 C CA . ALA A 1 87 ? -10.066 4.848 1.249 1.00 96.81 87 ALA A CA 1
ATOM 707 C C . ALA A 1 87 ? -8.854 5.235 0.383 1.00 96.81 87 ALA A C 1
ATOM 709 O O . ALA A 1 87 ? -8.816 4.904 -0.808 1.00 96.81 87 ALA A O 1
ATOM 710 N N . ALA A 1 88 ? -7.842 5.864 0.985 1.00 96.50 88 ALA A N 1
ATOM 711 C CA . ALA A 1 88 ? -6.588 6.213 0.329 1.00 96.50 88 ALA A CA 1
ATOM 712 C C . ALA A 1 88 ? -5.849 4.970 -0.182 1.00 96.50 88 ALA A C 1
ATOM 714 O O . ALA A 1 88 ? -5.378 4.963 -1.319 1.00 96.50 88 ALA A O 1
ATOM 715 N N . LEU A 1 89 ? -5.835 3.880 0.591 1.00 97.31 89 LEU A N 1
ATOM 716 C CA . LEU A 1 89 ? -5.266 2.600 0.170 1.00 97.31 89 LEU A CA 1
ATOM 717 C C . LEU A 1 89 ? -5.969 2.050 -1.069 1.00 97.31 89 LEU A C 1
ATOM 719 O O . LEU A 1 89 ? -5.312 1.663 -2.036 1.00 97.31 89 LEU A O 1
ATOM 723 N N . GLY A 1 90 ? -7.303 2.071 -1.083 1.00 96.75 90 GLY A N 1
ATOM 724 C CA . GLY A 1 90 ? -8.079 1.663 -2.253 1.00 96.75 90 GLY A CA 1
ATOM 725 C C . GLY A 1 90 ? -7.732 2.486 -3.497 1.00 96.75 90 GLY A C 1
ATOM 726 O O . GLY A 1 90 ? -7.519 1.921 -4.576 1.00 96.75 90 GLY A O 1
ATOM 727 N N . ALA A 1 91 ? -7.618 3.808 -3.349 1.00 96.06 91 ALA A N 1
ATOM 728 C CA . ALA A 1 91 ? -7.254 4.717 -4.434 1.00 96.06 91 ALA A CA 1
ATOM 729 C C . ALA A 1 91 ? -5.813 4.500 -4.932 1.00 96.06 91 ALA A C 1
ATOM 731 O O . ALA A 1 91 ? -5.583 4.451 -6.146 1.00 96.06 91 ALA A O 1
ATOM 732 N N . ALA A 1 92 ? -4.858 4.310 -4.017 1.00 95.75 92 ALA A N 1
ATOM 733 C CA . ALA A 1 92 ? -3.462 4.028 -4.332 1.00 95.75 92 ALA A CA 1
ATOM 734 C C . ALA A 1 92 ? -3.324 2.703 -5.092 1.00 95.75 92 ALA A C 1
ATOM 736 O O . ALA A 1 92 ? -2.737 2.671 -6.170 1.00 95.75 92 ALA A O 1
ATOM 737 N N . LEU A 1 93 ? -3.959 1.631 -4.606 1.00 96.25 93 LEU A N 1
ATOM 738 C CA . LEU A 1 93 ? -3.952 0.318 -5.259 1.00 96.25 93 LEU A CA 1
ATOM 739 C C . LEU A 1 93 ? -4.605 0.354 -6.642 1.00 96.25 93 LEU A C 1
ATOM 741 O O . LEU A 1 93 ? -4.158 -0.338 -7.558 1.00 96.25 93 LEU A O 1
ATOM 745 N N . LYS A 1 94 ? -5.656 1.161 -6.822 1.00 95.56 94 LYS A N 1
ATOM 746 C CA . LYS A 1 94 ? -6.263 1.343 -8.143 1.00 95.56 94 LYS A CA 1
ATOM 747 C C . LYS A 1 94 ? -5.277 2.031 -9.084 1.00 95.56 94 LYS A C 1
ATOM 749 O O . LYS A 1 94 ? -5.011 1.513 -10.162 1.00 95.56 94 LYS A O 1
ATOM 754 N N . SER A 1 95 ? -4.716 3.156 -8.650 1.00 95.25 95 SER A N 1
ATOM 755 C CA . SER A 1 95 ? -3.806 3.979 -9.453 1.00 95.25 95 SER A CA 1
ATOM 756 C C . SER A 1 95 ? -2.530 3.226 -9.832 1.00 95.25 95 SER A C 1
ATOM 758 O O . SER A 1 95 ? -2.110 3.265 -10.985 1.00 95.25 95 SER A O 1
ATOM 760 N N . TYR A 1 96 ? -1.950 2.480 -8.892 1.00 95.44 96 TYR A N 1
ATOM 761 C CA . TYR A 1 96 ? -0.824 1.584 -9.151 1.00 95.44 96 TYR A CA 1
ATOM 762 C C . TYR A 1 96 ? -1.211 0.458 -10.118 1.00 95.44 96 TYR A C 1
ATOM 764 O O . TYR A 1 96 ? -0.466 0.140 -11.040 1.00 95.44 96 TYR A O 1
ATOM 772 N N . GLY A 1 97 ? -2.408 -0.112 -9.960 1.00 94.56 97 GLY A N 1
ATOM 773 C CA . GLY A 1 97 ? -2.961 -1.088 -10.890 1.00 94.56 97 GLY A CA 1
ATOM 774 C C . GLY A 1 97 ? -3.060 -0.594 -12.326 1.00 94.56 97 GLY A C 1
ATOM 775 O O . GLY A 1 97 ? -2.691 -1.328 -13.242 1.00 94.56 97 GLY A O 1
ATOM 776 N N . ASP A 1 98 ? -3.549 0.630 -12.498 1.00 94.31 98 ASP A N 1
ATOM 777 C CA . ASP A 1 98 ? -3.683 1.285 -13.796 1.00 94.31 98 ASP A CA 1
ATOM 778 C C . ASP A 1 98 ? -2.292 1.574 -14.393 1.00 94.31 98 ASP A C 1
ATOM 780 O O . ASP A 1 98 ? -2.040 1.239 -15.550 1.00 94.31 98 ASP A O 1
ATOM 784 N N . ALA A 1 99 ? -1.353 2.087 -13.586 1.00 93.56 99 ALA A N 1
ATOM 785 C CA . ALA A 1 99 ? 0.026 2.348 -14.008 1.00 93.56 99 ALA A CA 1
ATOM 786 C C . ALA A 1 99 ? 0.760 1.067 -14.445 1.00 93.56 99 ALA A C 1
ATOM 788 O O . ALA A 1 99 ? 1.319 1.010 -15.542 1.00 93.56 99 ALA A O 1
ATOM 789 N N . ARG A 1 100 ? 0.698 0.005 -13.629 1.00 93.88 100 ARG A N 1
ATOM 790 C CA . ARG A 1 100 ? 1.293 -1.303 -13.944 1.00 93.88 100 ARG A CA 1
ATOM 791 C C . ARG A 1 100 ? 0.645 -1.942 -15.170 1.00 93.88 100 ARG A C 1
ATOM 793 O O . ARG A 1 100 ? 1.333 -2.599 -15.943 1.00 93.88 100 ARG A O 1
ATOM 800 N N . GLY A 1 101 ? -0.665 -1.775 -15.353 1.00 92.81 101 GLY A N 1
ATOM 801 C CA . GLY A 1 101 ? -1.375 -2.285 -16.526 1.00 92.81 101 GLY A CA 1
ATOM 802 C C . GLY A 1 101 ? -0.990 -1.567 -17.822 1.00 92.81 101 GLY A C 1
ATOM 803 O O . GLY A 1 101 ? -0.901 -2.209 -18.863 1.00 92.81 101 GLY A O 1
ATOM 804 N N . ALA A 1 102 ? -0.743 -0.258 -17.756 1.00 92.56 102 ALA A N 1
ATOM 805 C CA . ALA A 1 102 ? -0.386 0.552 -18.918 1.00 92.56 102 ALA A CA 1
ATOM 806 C C . ALA A 1 102 ? 1.081 0.393 -19.344 1.00 92.56 102 ALA A C 1
ATOM 808 O O . ALA A 1 102 ? 1.374 0.417 -20.539 1.00 92.56 102 ALA A O 1
ATOM 809 N N . HIS A 1 103 ? 1.998 0.255 -18.382 1.00 90.88 103 HIS A N 1
ATOM 810 C CA . HIS A 1 103 ? 3.436 0.372 -18.644 1.00 90.88 103 HIS A CA 1
ATOM 811 C C . HIS A 1 103 ? 4.284 -0.788 -18.124 1.00 90.88 103 HIS A C 1
ATOM 813 O O . HIS A 1 103 ? 5.491 -0.765 -18.323 1.00 90.88 103 HIS A O 1
ATOM 819 N N . GLY A 1 104 ? 3.683 -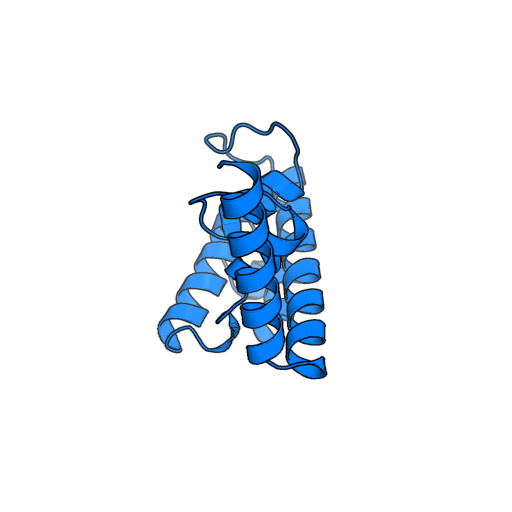1.782 -17.468 1.00 92.12 104 GLY A N 1
ATOM 820 C CA . GLY A 1 104 ? 4.424 -2.896 -16.886 1.00 92.12 104 GLY A CA 1
ATOM 821 C C . GLY A 1 104 ? 5.205 -2.523 -15.623 1.00 92.12 104 GLY A C 1
ATOM 822 O O . GLY A 1 104 ? 5.091 -1.424 -15.077 1.00 92.12 104 GLY A O 1
ATOM 823 N N . LEU A 1 105 ? 5.966 -3.495 -15.114 1.00 94.06 105 LEU A N 1
ATOM 824 C CA . LEU A 1 105 ? 6.833 -3.329 -13.939 1.00 94.06 105 LEU A CA 1
ATOM 825 C C . LEU A 1 105 ? 8.172 -2.677 -14.285 1.00 94.06 105 LEU A C 1
ATOM 827 O O . LEU A 1 105 ? 8.754 -1.981 -13.460 1.00 94.06 105 LEU A O 1
ATOM 831 N N . ASP A 1 106 ? 8.647 -2.892 -15.506 1.00 95.12 106 ASP A N 1
ATOM 832 C CA . ASP A 1 106 ? 9.872 -2.317 -16.048 1.00 95.12 106 ASP A CA 1
ATOM 833 C C . ASP A 1 106 ? 9.854 -0.792 -15.967 1.00 95.12 106 ASP A C 1
ATOM 835 O O . ASP A 1 106 ? 10.833 -0.195 -15.520 1.00 95.12 106 ASP A O 1
ATOM 839 N N . ARG A 1 107 ? 8.720 -0.158 -16.291 1.00 94.38 107 ARG A N 1
ATOM 840 C CA . ARG A 1 107 ? 8.591 1.295 -16.173 1.00 94.38 107 ARG A CA 1
ATOM 841 C C . ARG A 1 107 ? 8.683 1.784 -14.730 1.00 94.38 107 ARG A C 1
ATOM 843 O O . ARG A 1 107 ? 9.362 2.773 -14.478 1.00 94.38 107 ARG A O 1
ATOM 850 N N . ILE A 1 108 ? 8.026 1.094 -13.800 1.00 95.44 108 ILE A N 1
ATOM 851 C CA . ILE A 1 108 ? 8.036 1.455 -12.376 1.00 95.44 108 ILE A CA 1
ATOM 852 C C . ILE A 1 108 ? 9.460 1.376 -11.820 1.00 95.44 108 ILE A C 1
ATOM 854 O O . ILE A 1 108 ? 9.937 2.320 -11.192 1.00 95.44 108 ILE A O 1
ATOM 858 N N . TYR A 1 109 ? 10.166 0.279 -12.098 1.00 95.88 109 TYR A N 1
ATOM 859 C CA . TYR A 1 109 ? 11.548 0.123 -11.657 1.00 95.88 109 TYR A CA 1
ATOM 860 C C . TYR A 1 109 ? 12.490 1.110 -12.343 1.00 95.88 109 TYR A C 1
ATOM 862 O O . TYR A 1 109 ? 13.378 1.646 -11.686 1.00 95.88 109 TYR A O 1
ATOM 870 N N . TYR A 1 110 ? 12.286 1.401 -13.629 1.00 95.56 110 TYR A N 1
ATOM 871 C CA . TYR A 1 110 ? 13.048 2.429 -14.333 1.00 95.56 110 TYR A CA 1
ATOM 872 C C . TYR A 1 110 ? 12.904 3.800 -13.660 1.00 95.56 110 TYR A C 1
ATOM 874 O O . TYR A 1 110 ? 13.908 4.443 -13.363 1.00 95.56 110 TYR A O 1
ATOM 882 N N . GLU A 1 111 ? 11.674 4.231 -13.368 1.00 94.06 111 GLU A N 1
ATOM 883 C CA . GLU A 1 111 ? 11.413 5.510 -12.695 1.00 94.06 111 GLU A CA 1
ATOM 884 C C . GLU A 1 111 ? 12.056 5.561 -11.306 1.00 94.06 111 GLU A C 1
ATOM 886 O O . GLU A 1 111 ? 12.703 6.551 -10.962 1.00 94.06 111 GLU A O 1
ATOM 891 N N . TYR A 1 112 ? 11.965 4.466 -10.549 1.00 94.19 112 TYR A N 1
ATOM 892 C CA . TYR A 1 112 ? 12.634 4.335 -9.259 1.00 94.19 112 TYR A CA 1
ATOM 893 C C . TYR A 1 112 ? 14.160 4.430 -9.372 1.00 94.19 112 TYR A C 1
ATOM 895 O O . TYR A 1 112 ? 14.788 5.168 -8.613 1.00 94.19 112 TYR A O 1
ATOM 903 N N . HIS A 1 113 ? 14.771 3.745 -10.340 1.00 93.88 113 HIS A N 1
ATOM 904 C CA . HIS A 1 113 ? 16.213 3.815 -10.568 1.00 93.88 113 HIS A CA 1
ATOM 905 C C . HIS A 1 113 ? 16.674 5.216 -10.983 1.00 93.88 113 HIS A C 1
ATOM 907 O O . HIS A 1 113 ? 17.682 5.693 -10.463 1.00 93.88 113 HIS A O 1
ATOM 913 N N . CYS A 1 114 ? 15.938 5.893 -11.868 1.00 93.31 114 CYS A N 1
ATOM 914 C CA . CYS A 1 114 ? 16.233 7.274 -12.247 1.00 93.31 114 CYS A CA 1
ATOM 915 C C . CYS A 1 114 ? 16.169 8.217 -11.043 1.00 93.31 114 CYS A C 1
ATOM 917 O O . CYS A 1 114 ? 17.086 9.010 -10.838 1.00 93.31 114 CYS A O 1
ATOM 919 N N . TRP A 1 115 ? 15.119 8.105 -10.227 1.00 93.00 115 TRP A N 1
ATOM 920 C CA . TRP A 1 115 ? 14.974 8.906 -9.014 1.00 93.00 115 TRP A CA 1
ATOM 921 C C . TRP A 1 115 ? 16.115 8.646 -8.016 1.00 93.00 115 TRP A C 1
ATOM 923 O O . TRP A 1 115 ? 16.743 9.591 -7.539 1.00 93.00 115 TRP A O 1
ATOM 933 N N . ARG A 1 116 ? 16.462 7.374 -7.770 1.00 90.56 116 ARG A N 1
ATOM 934 C CA . ARG A 1 1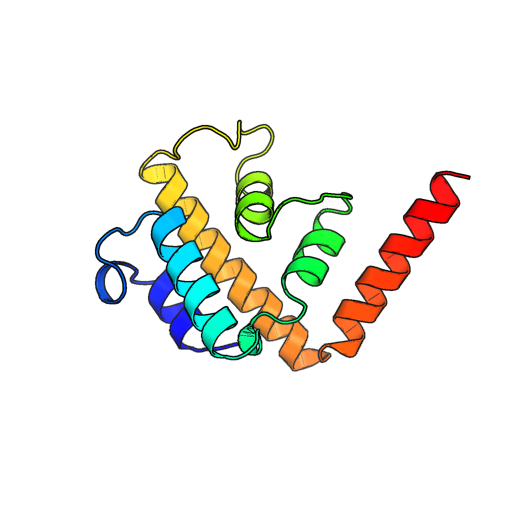16 ? 17.596 6.986 -6.912 1.00 90.56 116 ARG A CA 1
ATOM 935 C C . ARG A 1 116 ? 18.922 7.577 -7.393 1.00 90.56 116 ARG A C 1
ATOM 937 O O . ARG A 1 116 ? 19.718 8.010 -6.567 1.00 90.56 116 ARG A O 1
ATOM 944 N N . HIS A 1 117 ? 19.167 7.578 -8.702 1.00 90.69 117 HIS A N 1
ATOM 945 C CA . HIS A 1 117 ? 20.397 8.125 -9.275 1.00 90.69 117 HIS A CA 1
ATOM 946 C C . HIS A 1 117 ? 20.477 9.646 -9.099 1.00 90.69 117 HIS A C 1
ATOM 948 O O . HIS A 1 117 ? 21.505 10.163 -8.670 1.00 90.69 117 HIS A O 1
ATOM 954 N N . ALA A 1 118 ? 19.372 10.356 -9.343 1.00 88.81 118 ALA A N 1
ATOM 955 C CA . ALA A 1 118 ? 19.307 11.806 -9.166 1.00 88.81 118 ALA A CA 1
ATOM 956 C C . ALA A 1 118 ? 19.592 12.238 -7.713 1.00 88.81 118 ALA A C 1
ATOM 958 O O . ALA A 1 118 ? 20.268 13.240 -7.485 1.00 88.81 118 ALA A O 1
ATOM 959 N N . LEU A 1 119 ? 19.137 11.463 -6.718 1.00 86.12 119 LEU A N 1
ATOM 960 C CA . LEU A 1 119 ? 19.456 11.720 -5.307 1.00 86.12 119 LEU A CA 1
ATOM 961 C C . LEU A 1 119 ? 20.948 11.563 -4.989 1.00 86.12 119 LEU A C 1
ATOM 963 O O . LEU A 1 119 ? 21.499 12.337 -4.204 1.00 86.12 119 LEU A O 1
ATOM 967 N N . GLN A 1 120 ? 21.606 10.573 -5.594 1.00 82.06 120 GLN A N 1
ATOM 968 C CA . GLN A 1 120 ? 23.039 10.342 -5.403 1.00 82.06 120 GLN A CA 1
ATOM 969 C C . GLN A 1 120 ? 23.873 11.475 -6.005 1.00 82.06 120 GLN A C 1
ATOM 971 O O . GLN A 1 120 ? 24.808 11.939 -5.362 1.00 82.06 120 GLN A O 1
ATOM 976 N N . GLU A 1 121 ? 23.502 11.962 -7.192 1.00 81.81 121 GLU A N 1
ATOM 977 C CA . GLU A 1 121 ? 24.160 13.106 -7.834 1.00 81.81 121 GLU A CA 1
ATOM 978 C C . GLU A 1 121 ? 23.958 14.416 -7.060 1.00 81.81 121 GLU A C 1
ATOM 980 O O . GLU A 1 121 ? 24.862 15.241 -7.025 1.00 81.81 121 GLU A O 1
ATOM 985 N N . SER A 1 122 ? 22.809 14.606 -6.403 1.00 74.44 122 SER A N 1
ATOM 986 C CA . SER A 1 122 ? 22.548 15.796 -5.579 1.00 74.44 122 SER A CA 1
ATOM 987 C C . SER A 1 122 ? 23.269 15.789 -4.223 1.00 74.44 122 SER A C 1
ATOM 989 O O . SER A 1 122 ? 23.292 16.822 -3.552 1.00 74.44 122 SER A O 1
ATOM 991 N N . SER A 1 123 ? 23.793 14.640 -3.789 1.00 68.44 123 SER A N 1
ATOM 992 C CA . SER A 1 123 ? 24.458 14.469 -2.485 1.00 68.44 123 SER A CA 1
ATOM 993 C C . SER A 1 123 ? 25.991 14.443 -2.583 1.00 68.44 123 SER A C 1
ATOM 995 O O . SER A 1 123 ? 26.657 14.315 -1.553 1.00 68.44 123 SER A O 1
ATOM 997 N N . ALA A 1 124 ? 26.535 14.525 -3.802 1.00 54.59 124 ALA A N 1
ATOM 998 C CA . ALA A 1 124 ? 27.963 14.536 -4.124 1.00 54.59 124 ALA A CA 1
ATOM 999 C C . ALA A 1 124 ? 28.461 15.960 -4.415 1.00 54.59 124 ALA A C 1
ATOM 1001 O O . ALA A 1 124 ? 29.625 16.247 -4.050 1.00 54.59 124 ALA A O 1
#

Mean predicted aligned error: 4.14 Å

pLDDT: mean 91.28, std 6.65, range [54.59, 97.75]

Foldseek 3Di:
DDPVLLVCLVPVVVPFVDLFLVRSVVVVVVVCVVVVNPLCVLLQLLLCLVVLDDDPDDPLLSLLCVQPPPDDSVDGDDPVSRNSSSNSSSVSSVVVVVVCVVPNSVVSVVSSVVSVVVVVVVVD

Nearest PDB structures (foldseek):
  8teo-assembly1_A  TM=2.272E-01  e=5.864E+00  Drosophila melanogaster
  7sj1-assembly1_A  TM=1.967E-01  e=6.910E+00  Drosophila melanogaster

Radius of gyration: 15.07 Å; Cα contacts (8 Å, |Δi|>4): 99; chains: 1; bounding box: 45×32×36 Å

Secondary structure (DSSP, 8-state):
--HHHHHHHH-GGGT-SS-SHHHHHHHHHHHHHTTTTTTTTTHHHHHHHHHT------HHHHHHHHHSTT--TTSPPPHHHHHHHHHHHHHHHHHHHHHHHHHHHHHHHHHHHHHHHHHHHHT-